Protein AF-A0A7C9AS85-F1 (afdb_monomer_lite)

Secondary structure (DSSP, 8-state):
-----TT---------TT-HHHHHHTTGGG-S-EEE----SSHHHHHHHHHHHHHHHTTSTTGGGSEEEEEES-HHHHHHHHT-TTSEEEEEE--HHHHHHHHHHS--

Radius of gyration: 15.94 Å; chains: 1; bounding box: 40×35×36 Å

Sequence (108 aa):
VAKDLKHIDVLTKRCSLSLTKSFERAAADKARAVIILPTKADRSAADTDAFVSVLALQPLLEMLSVPTIVEVFNSTTCELLKSISGLKVEPVENVASKLFVQCSRQKG

InterPro domains:
  IPR044849 Ion channel CASTOR/POLLUX/SYM8-like [PTHR31563] (2-108)

pLDDT: mean 90.44, std 8.88, range [44.12, 97.81]

Foldseek 3Di:
DDDPPVPDDDDDDDAQLLALVRCVVVVVLPDQEAEADFPDPPQVVRLVSQVSSLVSVQVDPNQQNHEYEYEHADPVSQVVQPPDPRHNYDYDHPCVVVVVVVCVVPPD

Structure (mmCIF, N/CA/C/O backbone):
data_AF-A0A7C9AS85-F1
#
_entry.id   AF-A0A7C9AS85-F1
#
loop_
_atom_site.group_PDB
_atom_site.id
_atom_site.type_symbol
_atom_site.label_atom_id
_atom_site.label_alt_id
_atom_site.label_comp_id
_atom_site.label_asym_id
_atom_site.label_entity_id
_atom_site.label_seq_id
_atom_site.pdbx_PDB_ins_code
_atom_site.Cartn_x
_atom_site.Cartn_y
_atom_site.Cartn_z
_atom_site.occupancy
_atom_site.B_iso_or_equiv
_atom_site.auth_seq_id
_atom_site.auth_comp_id
_atom_site.auth_asym_id
_atom_site.auth_atom_id
_atom_site.pdbx_PDB_model_num
ATOM 1 N N . VAL A 1 1 ? -10.642 -8.258 -23.347 1.00 44.12 1 VAL A N 1
ATOM 2 C CA . VAL A 1 1 ? -11.622 -9.285 -22.925 1.00 44.12 1 VAL A CA 1
ATOM 3 C C . VAL A 1 1 ? -11.496 -9.435 -21.420 1.00 44.12 1 VAL A C 1
ATOM 5 O O . VAL A 1 1 ? -10.459 -9.903 -20.967 1.00 44.12 1 VAL A O 1
ATOM 8 N N . ALA A 1 2 ? -12.458 -8.933 -20.645 1.00 53.19 2 ALA A N 1
ATOM 9 C CA . ALA A 1 2 ? -12.455 -9.147 -19.200 1.00 53.19 2 ALA A CA 1
ATOM 10 C C . ALA A 1 2 ? -12.782 -10.624 -18.948 1.00 53.19 2 ALA A C 1
ATOM 12 O O . ALA A 1 2 ? -13.787 -11.130 -19.443 1.00 53.19 2 ALA A O 1
ATOM 13 N N . LYS A 1 3 ? -11.879 -11.333 -18.271 1.00 62.56 3 LYS A N 1
ATOM 14 C CA . LYS A 1 3 ? -12.100 -12.716 -17.843 1.00 62.56 3 LYS A CA 1
ATOM 15 C C . LYS A 1 3 ? -13.209 -12.675 -16.794 1.00 62.56 3 LYS A C 1
ATOM 17 O O . LYS A 1 3 ? -13.100 -11.897 -15.853 1.00 62.56 3 LYS A O 1
ATOM 22 N N . ASP A 1 4 ? -14.262 -13.458 -16.982 1.00 63.78 4 ASP A N 1
ATOM 23 C CA . ASP A 1 4 ? -15.430 -13.454 -16.104 1.00 63.78 4 ASP A CA 1
ATOM 24 C C . ASP A 1 4 ? -15.033 -13.991 -14.715 1.00 63.78 4 ASP A C 1
ATOM 26 O O . ASP A 1 4 ? -14.792 -15.189 -14.530 1.00 63.78 4 ASP A O 1
ATOM 30 N N . LEU A 1 5 ? -14.847 -13.086 -13.751 1.00 74.69 5 LEU A N 1
ATOM 31 C CA . LEU A 1 5 ? -14.468 -13.418 -12.380 1.00 74.69 5 LEU A CA 1
ATOM 32 C C . LEU A 1 5 ? -15.748 -13.735 -11.603 1.00 74.69 5 LEU A C 1
ATOM 34 O O . LEU A 1 5 ? -16.282 -12.883 -10.905 1.00 74.69 5 LEU A O 1
ATOM 38 N N . LYS A 1 6 ? -16.232 -14.977 -11.701 1.00 81.19 6 LYS A N 1
ATOM 39 C CA . LYS A 1 6 ? -17.518 -15.442 -11.126 1.00 81.19 6 LYS A CA 1
ATOM 40 C C . LYS A 1 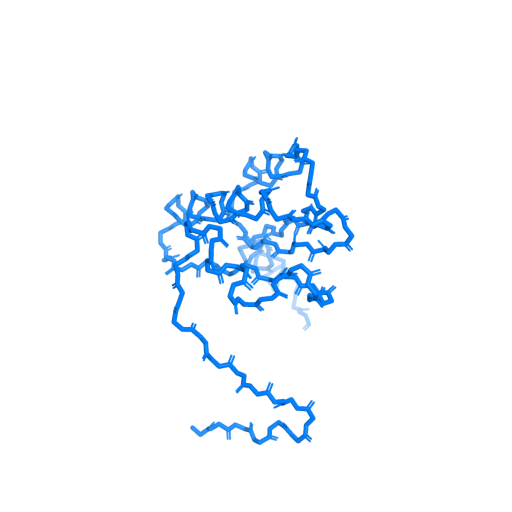6 ? -17.712 -15.222 -9.612 1.00 81.19 6 LYS A C 1
ATOM 42 O O . LYS A 1 6 ? -18.786 -15.502 -9.091 1.00 81.19 6 LYS A O 1
ATOM 47 N N . HIS A 1 7 ? -16.677 -14.777 -8.903 1.00 86.00 7 HIS A N 1
ATOM 48 C CA . HIS A 1 7 ? -16.666 -14.576 -7.453 1.00 86.00 7 HIS A CA 1
ATOM 49 C C . HIS A 1 7 ? -16.170 -13.182 -7.040 1.00 86.00 7 HIS A C 1
ATOM 51 O O . HIS A 1 7 ? -15.888 -12.971 -5.863 1.00 86.00 7 HIS A O 1
ATOM 57 N N . ILE A 1 8 ? -15.985 -12.258 -7.990 1.00 88.88 8 ILE A N 1
ATOM 58 C CA . ILE A 1 8 ? -15.445 -10.925 -7.712 1.00 88.88 8 ILE A CA 1
ATOM 59 C C . ILE A 1 8 ? -16.318 -9.882 -8.396 1.00 88.88 8 ILE A C 1
ATOM 61 O O . ILE A 1 8 ? -16.259 -9.706 -9.612 1.00 88.88 8 ILE A O 1
ATOM 65 N N . ASP A 1 9 ? -17.057 -9.136 -7.584 1.00 89.69 9 ASP A N 1
ATOM 66 C CA . ASP A 1 9 ? -17.708 -7.913 -8.028 1.00 89.69 9 ASP A CA 1
ATOM 67 C C . ASP A 1 9 ? -16.684 -6.776 -8.060 1.00 89.69 9 ASP A C 1
ATOM 69 O O . ASP A 1 9 ? -16.026 -6.468 -7.062 1.00 89.69 9 ASP A O 1
ATOM 73 N N . VAL A 1 10 ? -16.535 -6.139 -9.222 1.00 90.06 10 VAL A N 1
ATOM 74 C CA . VAL A 1 10 ? -15.591 -5.032 -9.409 1.00 90.06 10 VAL A CA 1
ATOM 75 C C . VAL A 1 10 ? -16.346 -3.710 -9.375 1.00 90.06 10 VAL A C 1
ATOM 77 O O . VAL A 1 10 ? -17.120 -3.397 -10.276 1.00 90.06 10 VAL A O 1
ATOM 80 N N . LEU A 1 11 ? -16.077 -2.899 -8.351 1.00 91.75 11 LEU A N 1
ATOM 81 C CA . LEU A 1 11 ? -16.590 -1.536 -8.249 1.00 91.75 11 LEU A CA 1
ATOM 82 C C . LEU A 1 11 ? -15.469 -0.541 -8.541 1.00 91.75 11 LEU A C 1
ATOM 84 O O . LEU A 1 11 ? -14.433 -0.534 -7.880 1.00 91.75 11 LEU A O 1
ATOM 88 N N . THR A 1 12 ? -15.687 0.344 -9.511 1.00 93.12 12 THR A N 1
ATOM 89 C CA . THR A 1 12 ? -14.728 1.399 -9.858 1.00 93.12 12 THR A CA 1
ATOM 90 C C . THR A 1 12 ? -15.190 2.743 -9.311 1.00 93.12 12 THR A C 1
ATOM 92 O O . THR A 1 12 ? -16.331 3.153 -9.516 1.00 93.12 12 THR A O 1
ATOM 95 N N . LYS A 1 13 ? -14.287 3.468 -8.642 1.00 92.25 13 LYS A N 1
ATOM 96 C CA . LYS A 1 13 ? -14.523 4.839 -8.172 1.00 92.25 13 LYS A CA 1
ATOM 97 C C . LYS A 1 13 ? -13.417 5.755 -8.679 1.00 92.25 13 LYS A C 1
ATOM 99 O O . LYS A 1 13 ? -12.237 5.435 -8.571 1.00 92.25 13 LYS A O 1
ATOM 104 N N . ARG A 1 14 ? -13.791 6.919 -9.214 1.00 93.12 14 ARG A N 1
ATOM 105 C CA . ARG A 1 14 ? -12.825 7.936 -9.644 1.00 93.12 14 ARG A CA 1
ATOM 106 C C . ARG A 1 14 ? -12.326 8.716 -8.432 1.00 93.12 14 ARG A C 1
ATOM 108 O O . ARG A 1 14 ? -13.079 9.511 -7.873 1.00 93.12 14 ARG A O 1
ATOM 115 N N . CYS A 1 15 ? -11.068 8.522 -8.060 1.00 91.50 15 CYS A N 1
ATOM 116 C CA . CYS A 1 15 ? -10.470 9.021 -6.823 1.00 91.50 15 CYS A CA 1
ATOM 117 C C . CYS A 1 15 ? -9.087 9.645 -7.055 1.00 91.50 15 CYS A C 1
ATOM 119 O O . CYS A 1 15 ? -8.466 9.405 -8.086 1.00 91.50 15 CYS A O 1
ATOM 121 N N . SER A 1 16 ? -8.621 10.436 -6.084 1.00 94.44 16 SER A N 1
ATOM 122 C CA . SER A 1 16 ? -7.223 10.874 -5.987 1.00 94.44 16 SER A CA 1
ATOM 123 C C . SER A 1 16 ? -6.570 10.209 -4.786 1.00 94.44 16 SER A C 1
ATOM 125 O O . SER A 1 16 ? -7.108 10.311 -3.683 1.00 94.44 16 SER A O 1
ATOM 127 N N . LEU A 1 17 ? -5.412 9.584 -4.985 1.00 94.06 17 LEU A N 1
ATOM 128 C CA . LEU A 1 17 ? -4.670 8.931 -3.906 1.00 94.06 17 LEU A CA 1
ATOM 129 C C . LEU A 1 17 ? -4.038 9.927 -2.922 1.00 94.06 17 LEU A C 1
ATOM 131 O O . LEU A 1 17 ? -3.700 9.550 -1.814 1.00 94.06 17 LEU A O 1
ATOM 135 N N . SER A 1 18 ? -3.950 11.211 -3.267 1.00 95.19 18 SER A N 1
ATOM 136 C CA . SER A 1 18 ? -3.458 12.255 -2.358 1.00 95.19 18 SER A CA 1
ATOM 137 C C . SER A 1 18 ? -4.515 12.822 -1.402 1.00 95.19 18 SER A C 1
ATOM 139 O O . SER A 1 18 ? -4.209 13.715 -0.617 1.00 95.19 18 SER A O 1
ATOM 141 N N . LEU A 1 19 ? -5.771 12.365 -1.483 1.00 97.25 19 LEU A N 1
ATOM 142 C CA . LEU A 1 19 ? -6.888 12.935 -0.724 1.00 97.25 19 LEU A CA 1
ATOM 143 C C . LEU A 1 19 ? -7.539 11.889 0.180 1.00 97.25 19 LEU A C 1
ATOM 145 O O . LEU A 1 19 ? -8.130 10.932 -0.315 1.00 97.25 19 LEU A O 1
ATOM 149 N N . THR A 1 20 ? -7.570 12.140 1.489 1.00 97.00 20 THR A N 1
ATOM 150 C CA . THR A 1 20 ? -8.245 11.284 2.485 1.00 97.00 20 THR A CA 1
ATOM 151 C C . THR A 1 20 ? -9.702 10.985 2.127 1.00 97.00 20 THR A C 1
ATOM 153 O O . THR A 1 20 ? -10.117 9.829 2.128 1.00 97.00 20 THR A O 1
ATOM 156 N N . LYS A 1 21 ? -10.462 11.997 1.682 1.00 97.00 21 LYS A N 1
ATOM 157 C CA . LYS A 1 21 ? -11.867 11.839 1.250 1.00 97.00 21 LYS A CA 1
ATOM 158 C C . LYS A 1 21 ? -12.052 10.807 0.133 1.00 97.00 21 LYS A C 1
ATOM 160 O O . LYS A 1 21 ? -13.125 10.226 -0.018 1.00 97.00 21 LYS A O 1
ATOM 165 N N . SER A 1 22 ? -11.027 10.582 -0.690 1.00 97.00 22 SER A N 1
ATOM 166 C CA . SER A 1 22 ? -11.077 9.544 -1.717 1.00 97.00 22 SER A CA 1
ATOM 167 C C . SER A 1 22 ? -11.090 8.146 -1.114 1.00 97.00 22 SER A C 1
ATOM 169 O O . SER A 1 22 ? -11.824 7.292 -1.613 1.00 97.00 22 SER A O 1
ATOM 171 N N . PHE A 1 23 ? -10.306 7.925 -0.060 1.00 96.69 23 PHE A N 1
ATOM 172 C CA . PHE A 1 23 ? -10.247 6.659 0.659 1.00 96.69 23 PHE A CA 1
ATOM 173 C C . PHE A 1 23 ? -11.500 6.433 1.510 1.00 96.69 23 PHE A C 1
ATOM 175 O O . PHE A 1 23 ? -12.048 5.334 1.471 1.00 96.69 23 PHE A O 1
ATOM 182 N N . GLU A 1 24 ? -12.041 7.478 2.147 1.00 95.44 24 GLU A N 1
ATOM 183 C CA . GLU A 1 24 ? -13.365 7.429 2.800 1.00 95.44 24 GLU A CA 1
ATOM 184 C C . GLU A 1 24 ? -14.448 6.992 1.812 1.00 95.44 24 GLU A C 1
ATOM 186 O O . GLU A 1 24 ? -15.207 6.054 2.047 1.00 95.44 24 GLU A O 1
ATOM 191 N N . ARG A 1 25 ? -14.487 7.628 0.635 1.00 95.06 25 ARG A N 1
ATOM 192 C CA . ARG A 1 25 ? -15.438 7.274 -0.422 1.00 95.06 25 ARG A CA 1
ATOM 193 C C . ARG A 1 25 ? -15.218 5.855 -0.941 1.00 95.06 25 ARG A C 1
ATOM 195 O O . ARG A 1 25 ? -16.171 5.241 -1.419 1.00 95.06 25 ARG A O 1
ATOM 202 N N . ALA A 1 26 ? -13.998 5.331 -0.880 1.00 94.81 26 ALA A N 1
ATOM 203 C CA . ALA A 1 26 ? -13.687 3.942 -1.205 1.00 94.81 26 ALA A CA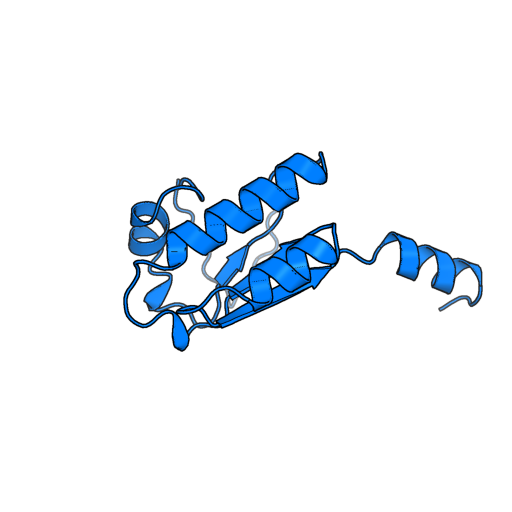 1
ATOM 204 C C . ALA A 1 26 ? -13.982 2.961 -0.053 1.00 94.81 26 ALA A C 1
ATOM 206 O O . ALA A 1 26 ? -13.876 1.762 -0.281 1.00 94.81 26 ALA A O 1
ATOM 207 N N . ALA A 1 27 ? -14.412 3.451 1.118 1.00 94.88 27 ALA A N 1
ATOM 208 C CA . ALA A 1 27 ? -14.617 2.674 2.341 1.00 94.88 27 ALA A CA 1
ATOM 209 C C . ALA A 1 27 ? -13.358 1.889 2.756 1.00 94.88 27 ALA A C 1
ATOM 211 O O . ALA A 1 27 ? -13.434 0.705 3.087 1.00 94.88 27 ALA A O 1
ATOM 212 N N . ALA A 1 28 ? -12.192 2.541 2.678 1.00 96.00 28 ALA A N 1
ATOM 213 C CA . ALA A 1 28 ? -10.898 1.927 2.981 1.00 96.00 28 ALA A CA 1
ATOM 214 C C . ALA A 1 28 ? -10.806 1.405 4.428 1.00 96.00 28 ALA A C 1
ATOM 216 O O . ALA A 1 28 ? -10.233 0.345 4.651 1.00 96.00 28 ALA A O 1
ATOM 217 N N . ASP A 1 29 ? -11.442 2.095 5.375 1.00 95.06 29 ASP A N 1
ATOM 218 C CA . ASP A 1 29 ? -11.580 1.719 6.790 1.00 95.06 29 ASP A CA 1
ATOM 219 C C . ASP A 1 29 ? -12.343 0.399 6.996 1.00 95.06 29 ASP A C 1
ATOM 221 O O . ASP A 1 29 ? -12.139 -0.302 7.981 1.00 95.06 29 ASP A O 1
ATOM 225 N N . LYS A 1 30 ? -13.196 0.024 6.038 1.00 95.06 30 LYS A N 1
ATOM 226 C CA . LYS A 1 30 ? -13.992 -1.215 6.067 1.00 95.06 30 LYS A CA 1
ATOM 227 C C . LYS A 1 30 ? -13.382 -2.325 5.219 1.00 95.06 30 LYS A C 1
ATOM 229 O O . LYS A 1 30 ? -13.941 -3.421 5.138 1.00 95.06 30 LYS A O 1
ATOM 234 N N . ALA A 1 31 ? -12.284 -2.040 4.525 1.00 95.75 31 ALA A N 1
ATOM 235 C CA . ALA A 1 31 ? -11.644 -3.005 3.655 1.00 95.75 31 ALA A CA 1
ATOM 236 C C . ALA A 1 31 ? -10.918 -4.068 4.485 1.00 95.75 31 ALA A C 1
ATOM 238 O O . ALA A 1 31 ? -10.326 -3.791 5.523 1.00 95.75 31 ALA A O 1
ATOM 239 N N . ARG A 1 32 ? -10.889 -5.305 3.981 1.00 96.31 32 ARG A N 1
ATOM 240 C CA . ARG A 1 32 ? -10.051 -6.358 4.575 1.00 96.31 32 ARG A CA 1
ATOM 241 C C . ARG A 1 32 ? -8.556 -6.045 4.435 1.00 96.31 32 ARG A C 1
ATOM 243 O O . ARG A 1 32 ? -7.757 -6.491 5.253 1.00 96.31 32 ARG A O 1
ATOM 250 N N . ALA A 1 33 ? -8.194 -5.350 3.363 1.00 97.12 33 ALA A N 1
ATOM 251 C CA . ALA A 1 33 ? -6.854 -4.867 3.080 1.00 97.12 33 ALA A CA 1
ATOM 252 C C . ALA A 1 33 ? -6.932 -3.726 2.061 1.00 97.12 33 ALA A C 1
ATOM 254 O O . ALA A 1 33 ? -7.839 -3.698 1.224 1.00 97.12 33 ALA A O 1
ATOM 255 N N . VAL A 1 34 ? -5.945 -2.836 2.095 1.00 97.38 34 VAL A N 1
ATOM 256 C CA . VAL A 1 34 ? -5.726 -1.812 1.069 1.00 97.38 34 VAL A CA 1
ATOM 257 C C . VAL A 1 34 ? -4.438 -2.155 0.331 1.00 97.38 34 VAL A C 1
ATOM 259 O O . VAL A 1 34 ? -3.430 -2.456 0.962 1.00 97.38 34 VAL A O 1
ATOM 262 N N . ILE A 1 35 ? -4.469 -2.126 -1.002 1.00 97.38 35 ILE A N 1
ATOM 263 C CA . ILE A 1 35 ? -3.289 -2.350 -1.844 1.00 97.38 35 ILE A CA 1
ATOM 264 C C . ILE A 1 35 ? -3.051 -1.085 -2.665 1.00 97.38 35 ILE A C 1
ATOM 266 O O . ILE A 1 35 ? -3.915 -0.686 -3.447 1.00 97.38 35 ILE A O 1
ATOM 270 N N . ILE A 1 36 ? -1.891 -0.455 -2.480 1.00 95.75 36 ILE A N 1
ATOM 271 C CA . ILE A 1 36 ? -1.459 0.723 -3.238 1.00 95.75 36 ILE A CA 1
ATOM 272 C C . ILE A 1 36 ? -0.400 0.276 -4.242 1.00 95.75 36 ILE A C 1
ATOM 274 O O . ILE A 1 36 ? 0.655 -0.232 -3.865 1.00 95.75 36 ILE A O 1
ATOM 278 N N . LEU A 1 37 ? -0.708 0.472 -5.523 1.00 93.56 37 LEU A N 1
ATOM 279 C CA . LEU A 1 37 ? 0.167 0.145 -6.645 1.00 93.56 37 LEU A CA 1
ATOM 280 C C . LEU A 1 37 ? 0.772 1.429 -7.234 1.00 93.56 37 LEU A C 1
ATOM 282 O O . LEU A 1 37 ? 0.099 2.468 -7.231 1.00 93.56 37 LEU A O 1
ATOM 286 N N . PRO A 1 38 ? 2.001 1.379 -7.775 1.00 88.88 38 PRO A N 1
ATOM 287 C CA . PRO A 1 38 ? 2.643 2.528 -8.391 1.00 88.88 38 PRO A CA 1
ATOM 288 C C . PRO A 1 38 ? 1.845 3.016 -9.604 1.00 88.88 38 PRO A C 1
ATOM 290 O O . PRO A 1 38 ? 1.459 2.252 -10.487 1.00 88.88 38 PRO A O 1
ATOM 293 N N . THR A 1 39 ? 1.616 4.326 -9.658 1.00 83.56 39 THR A N 1
ATOM 294 C CA . THR A 1 39 ? 0.868 4.996 -10.736 1.00 83.56 39 THR A CA 1
ATOM 295 C C . THR A 1 39 ? 1.774 5.544 -11.838 1.00 83.56 39 THR A C 1
ATOM 297 O O . THR A 1 39 ? 1.293 5.909 -12.911 1.00 83.56 39 THR A O 1
ATOM 300 N N . LYS A 1 40 ? 3.083 5.622 -11.577 1.00 81.81 40 LYS A N 1
ATOM 301 C CA . LYS A 1 40 ? 4.097 6.211 -12.455 1.00 81.81 40 LYS A CA 1
ATOM 302 C C . LYS A 1 40 ? 5.191 5.191 -12.757 1.00 81.81 40 LYS A C 1
ATOM 304 O O . LYS A 1 40 ? 5.566 4.399 -11.901 1.00 81.81 40 LYS A O 1
ATOM 309 N N . ALA A 1 41 ? 5.721 5.248 -13.979 1.00 75.62 41 ALA A N 1
ATOM 310 C CA . ALA A 1 41 ? 6.870 4.438 -14.387 1.00 75.62 41 ALA A CA 1
ATOM 311 C C . ALA A 1 41 ? 8.199 4.976 -13.826 1.00 75.62 41 ALA A C 1
ATOM 313 O O . ALA A 1 41 ? 9.157 4.218 -13.672 1.00 75.62 41 ALA A O 1
ATOM 314 N N . ASP A 1 42 ? 8.263 6.277 -13.520 1.00 81.19 42 ASP A N 1
ATOM 315 C CA . ASP A 1 42 ? 9.415 6.857 -12.838 1.00 81.19 42 ASP A CA 1
ATOM 316 C C . ASP A 1 42 ? 9.442 6.414 -11.373 1.00 81.19 42 ASP A C 1
ATOM 318 O O . ASP A 1 42 ? 8.517 6.700 -10.610 1.00 81.19 42 ASP A O 1
ATOM 322 N N . ARG A 1 43 ? 10.522 5.731 -10.985 1.00 78.44 43 ARG A N 1
ATOM 323 C CA . ARG A 1 43 ? 10.653 5.096 -9.667 1.00 78.44 43 ARG A CA 1
ATOM 324 C C . ARG A 1 43 ? 10.611 6.108 -8.522 1.00 78.44 43 ARG A C 1
ATOM 326 O O . ARG A 1 43 ? 10.022 5.827 -7.486 1.00 78.44 43 ARG A O 1
ATOM 333 N N . SER A 1 44 ? 11.218 7.281 -8.707 1.00 74.12 44 SER A N 1
ATOM 334 C CA . SER A 1 44 ? 11.306 8.298 -7.651 1.00 74.12 44 SER A CA 1
ATOM 335 C C . SER A 1 44 ? 9.958 8.975 -7.397 1.00 74.12 44 SER A C 1
ATOM 337 O O . SER A 1 44 ? 9.523 9.131 -6.252 1.00 74.12 44 SER A O 1
ATOM 339 N N . ALA A 1 45 ? 9.252 9.311 -8.476 1.00 85.50 45 ALA A N 1
ATOM 340 C CA . ALA A 1 45 ? 7.925 9.889 -8.400 1.00 85.50 45 ALA A CA 1
ATOM 341 C C . ALA A 1 45 ? 6.891 8.865 -7.911 1.00 85.50 45 ALA A C 1
ATOM 343 O O . ALA A 1 45 ? 5.957 9.246 -7.209 1.00 85.50 45 ALA A O 1
ATOM 344 N N . ALA A 1 46 ? 7.058 7.581 -8.245 1.00 89.12 46 ALA A N 1
ATOM 345 C CA . ALA A 1 46 ? 6.181 6.512 -7.779 1.00 89.12 46 ALA A CA 1
ATOM 346 C C . ALA A 1 46 ? 6.270 6.300 -6.258 1.00 89.12 46 ALA A C 1
ATOM 348 O O . ALA A 1 46 ? 5.233 6.255 -5.600 1.00 89.12 46 ALA A O 1
ATOM 349 N N . ASP A 1 47 ? 7.479 6.249 -5.691 1.00 92.38 47 ASP A N 1
ATOM 350 C CA . ASP A 1 47 ? 7.678 6.104 -4.240 1.00 92.38 47 ASP A CA 1
ATOM 351 C C . ASP A 1 47 ? 7.142 7.311 -3.460 1.00 92.38 47 ASP A C 1
ATOM 353 O O . ASP A 1 47 ? 6.541 7.158 -2.395 1.00 92.38 47 ASP A O 1
ATOM 357 N N . THR A 1 48 ? 7.304 8.515 -4.016 1.00 93.06 48 THR A N 1
ATOM 358 C CA . THR A 1 48 ? 6.745 9.743 -3.431 1.00 93.06 48 THR A CA 1
ATOM 359 C C . THR A 1 48 ? 5.217 9.697 -3.412 1.00 93.06 48 THR A C 1
ATOM 361 O O . THR A 1 48 ? 4.603 9.970 -2.381 1.00 93.06 48 THR A O 1
ATOM 364 N N . ASP A 1 49 ? 4.589 9.312 -4.528 1.00 93.44 49 ASP A N 1
ATOM 365 C CA . ASP A 1 49 ? 3.133 9.170 -4.606 1.00 93.44 49 ASP A CA 1
ATOM 366 C C . ASP A 1 49 ? 2.629 8.094 -3.634 1.00 93.44 49 ASP A C 1
ATOM 368 O O . ASP A 1 49 ? 1.619 8.307 -2.962 1.00 93.44 49 ASP A O 1
ATOM 372 N N . ALA A 1 50 ? 3.334 6.965 -3.514 1.00 94.25 50 ALA A N 1
ATOM 373 C CA . ALA A 1 50 ? 3.009 5.907 -2.562 1.00 94.25 50 ALA A CA 1
ATOM 374 C C . ALA A 1 50 ? 3.045 6.426 -1.117 1.00 94.25 50 ALA A C 1
ATOM 376 O O . ALA A 1 50 ? 2.094 6.220 -0.362 1.00 94.25 50 ALA A O 1
ATOM 377 N N . PHE A 1 51 ? 4.087 7.180 -0.757 1.00 94.75 51 PHE A N 1
ATOM 378 C CA . PHE A 1 51 ? 4.213 7.796 0.561 1.00 94.75 51 PHE A CA 1
ATOM 379 C C . PHE A 1 51 ? 3.067 8.769 0.866 1.00 94.75 51 PHE A C 1
ATOM 381 O O . PHE A 1 51 ? 2.408 8.659 1.900 1.00 94.75 51 PHE A O 1
ATOM 388 N N . VAL A 1 52 ? 2.765 9.676 -0.068 1.00 95.19 52 VAL A N 1
ATOM 389 C CA . VAL A 1 52 ? 1.640 10.619 0.052 1.00 95.19 52 VAL A CA 1
ATOM 390 C C . VAL A 1 52 ? 0.305 9.879 0.178 1.00 95.19 52 VAL A C 1
ATOM 392 O O . VAL A 1 52 ? -0.554 10.283 0.961 1.00 95.19 52 VAL A O 1
ATOM 395 N N . SER A 1 53 ? 0.139 8.775 -0.551 1.00 95.94 53 SER A N 1
ATOM 396 C CA . SER A 1 53 ? -1.075 7.956 -0.504 1.00 95.94 53 SER A CA 1
ATOM 397 C C . SER A 1 53 ? -1.287 7.307 0.860 1.00 95.94 53 SER A C 1
ATOM 399 O O . SER A 1 53 ? -2.409 7.269 1.360 1.00 95.94 53 SER A O 1
ATOM 401 N N . VAL A 1 54 ? -0.208 6.840 1.491 1.00 96.38 54 VAL A N 1
ATOM 402 C CA . VAL A 1 54 ? -0.247 6.288 2.850 1.00 96.38 54 VAL A CA 1
ATOM 403 C C . VAL A 1 54 ? -0.576 7.373 3.869 1.00 96.38 54 VAL A C 1
ATOM 405 O O . VAL A 1 54 ? -1.454 7.171 4.703 1.00 96.38 54 VAL A O 1
ATOM 408 N N . LEU A 1 55 ? 0.036 8.556 3.772 1.00 95.81 55 LEU A N 1
ATOM 409 C CA . LEU A 1 55 ? -0.303 9.673 4.663 1.00 95.81 55 LEU A CA 1
ATOM 410 C C . LEU A 1 55 ? -1.772 10.091 4.544 1.00 95.81 55 LEU A C 1
ATOM 412 O O . LEU A 1 55 ? -2.402 10.424 5.544 1.00 95.81 55 LEU A O 1
ATOM 416 N N . ALA A 1 56 ? -2.347 10.032 3.343 1.00 96.50 56 ALA A N 1
ATOM 417 C CA . ALA A 1 56 ? -3.757 10.334 3.134 1.00 96.50 56 ALA A CA 1
ATOM 418 C C . ALA A 1 56 ? -4.706 9.318 3.803 1.00 96.50 56 ALA A C 1
ATOM 420 O O . ALA A 1 56 ? -5.863 9.669 4.042 1.00 96.50 56 ALA A O 1
ATOM 421 N N . LEU A 1 57 ? -4.246 8.108 4.147 1.00 95.81 57 LEU A N 1
ATOM 422 C CA . LEU A 1 57 ? -5.012 7.135 4.936 1.00 95.81 57 LEU A CA 1
ATOM 423 C C . LEU A 1 57 ? -4.991 7.435 6.440 1.00 95.81 57 LEU A C 1
ATOM 425 O O . LEU A 1 57 ? -5.939 7.088 7.133 1.00 95.81 57 LEU A O 1
ATOM 429 N N . GLN A 1 58 ? -3.937 8.074 6.951 1.00 93.69 58 GLN A N 1
ATOM 430 C CA . GLN A 1 58 ? -3.716 8.264 8.390 1.00 93.69 58 GLN A CA 1
ATOM 431 C C . GLN A 1 58 ? -4.871 8.961 9.143 1.00 93.69 58 GLN A C 1
ATOM 433 O O . GLN A 1 58 ? -5.119 8.590 10.289 1.00 93.69 58 GLN A O 1
ATOM 438 N N . PRO A 1 59 ? -5.608 9.930 8.557 1.00 94.75 59 PRO A N 1
ATOM 439 C CA . PRO A 1 59 ? -6.724 10.573 9.252 1.00 94.75 59 PRO A CA 1
ATOM 440 C C . PRO A 1 59 ? -8.009 9.731 9.330 1.00 94.75 59 PRO A C 1
ATOM 442 O O . PRO A 1 59 ? -8.949 10.141 10.008 1.00 94.75 59 PRO A O 1
ATOM 445 N N . LEU A 1 60 ? -8.091 8.595 8.628 1.00 94.44 60 LEU A N 1
ATOM 446 C CA . LEU A 1 60 ? -9.247 7.699 8.703 1.00 94.44 60 LEU A CA 1
ATOM 447 C C . LEU A 1 60 ? -9.280 6.973 10.052 1.00 94.44 60 LEU A C 1
ATOM 449 O O . LEU A 1 60 ? -8.261 6.490 10.548 1.00 94.44 60 LEU A O 1
ATOM 453 N N . LEU A 1 61 ? -10.479 6.830 10.614 1.00 87.81 61 LEU A N 1
ATOM 454 C CA . LEU A 1 61 ? -10.707 6.016 11.806 1.00 87.81 61 LEU A CA 1
ATOM 455 C C . LEU A 1 61 ? -10.381 4.535 11.540 1.00 87.81 61 LEU A C 1
ATOM 457 O O . LEU A 1 61 ? -10.567 4.031 10.438 1.00 87.81 61 LEU A O 1
ATOM 461 N N . GLU A 1 62 ? -9.892 3.846 12.574 1.00 88.88 62 GLU A N 1
ATOM 462 C CA . GLU A 1 62 ? -9.701 2.382 12.624 1.00 88.88 62 GLU A CA 1
ATOM 463 C C . GLU A 1 62 ? -8.723 1.756 11.606 1.00 88.88 62 GLU A C 1
ATOM 465 O O . GLU A 1 62 ? -8.560 0.532 11.570 1.00 88.88 62 GLU A O 1
ATOM 470 N N . MET A 1 63 ? -7.957 2.566 10.869 1.00 94.12 63 MET A N 1
ATOM 471 C CA . MET A 1 63 ? -6.966 2.078 9.896 1.00 94.12 63 MET A CA 1
ATOM 472 C C . MET A 1 63 ? -5.815 1.257 10.495 1.00 94.12 63 MET A C 1
ATOM 474 O O . MET A 1 63 ? -5.147 0.522 9.771 1.00 94.12 63 MET A O 1
ATOM 478 N N . LEU A 1 64 ? -5.590 1.317 11.811 1.00 93.00 64 LEU A N 1
ATOM 479 C CA . LEU A 1 64 ? -4.634 0.440 12.502 1.00 93.00 64 LEU A CA 1
ATOM 480 C C . LEU A 1 64 ? -4.968 -1.053 12.342 1.00 93.00 64 LEU A C 1
ATOM 482 O O . LEU A 1 64 ? -4.075 -1.897 12.413 1.00 93.00 64 LEU A O 1
ATOM 486 N N . SER A 1 65 ? -6.244 -1.385 12.136 1.00 93.69 65 SER A N 1
ATOM 487 C CA . SER A 1 65 ? -6.700 -2.767 11.951 1.00 93.69 65 SER A CA 1
ATOM 488 C C . SER A 1 65 ? -6.597 -3.247 10.499 1.00 93.69 65 SER A C 1
ATOM 490 O O . SER A 1 65 ? -6.525 -4.454 10.253 1.00 93.69 65 SER A O 1
ATOM 492 N N . VAL A 1 66 ? -6.529 -2.313 9.544 1.00 96.94 66 VAL A 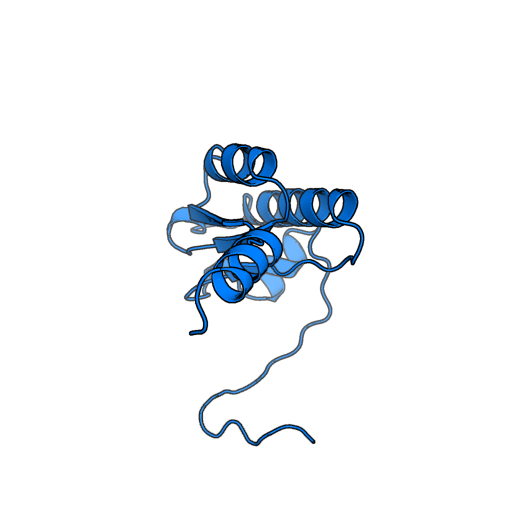N 1
ATOM 493 C CA . VAL A 1 66 ? -6.556 -2.595 8.108 1.00 96.94 66 VAL A CA 1
ATOM 494 C C . VAL A 1 66 ? -5.124 -2.677 7.567 1.00 96.94 66 VAL A C 1
ATOM 496 O O . VAL A 1 66 ? -4.430 -1.659 7.498 1.00 96.94 66 VAL A O 1
ATOM 499 N N . PRO A 1 67 ? -4.644 -3.864 7.149 1.00 96.94 67 PRO A N 1
ATOM 500 C CA . PRO A 1 67 ? -3.324 -3.984 6.547 1.00 96.94 67 PRO A CA 1
ATOM 501 C C . PRO A 1 67 ? -3.276 -3.214 5.224 1.00 96.94 67 PRO A C 1
ATOM 503 O O . PRO A 1 67 ? -4.070 -3.456 4.310 1.00 96.94 67 PRO A O 1
ATOM 506 N N . THR A 1 68 ? -2.321 -2.294 5.129 1.00 97.25 68 THR A N 1
ATOM 507 C CA . THR A 1 68 ? -2.068 -1.475 3.945 1.00 97.25 68 THR A CA 1
ATOM 508 C C . THR A 1 68 ? -0.779 -1.946 3.289 1.00 97.25 68 THR A C 1
ATOM 510 O O . THR A 1 68 ? 0.314 -1.689 3.788 1.00 97.25 68 THR A O 1
ATOM 513 N N . ILE A 1 69 ? -0.909 -2.656 2.175 1.00 97.81 69 ILE A N 1
ATOM 514 C CA . ILE A 1 69 ? 0.207 -3.184 1.393 1.00 97.81 69 ILE A CA 1
ATOM 515 C C . ILE A 1 69 ? 0.564 -2.157 0.324 1.00 97.81 69 ILE A C 1
ATOM 517 O O . ILE A 1 69 ? -0.308 -1.699 -0.417 1.00 97.81 69 ILE A O 1
ATOM 521 N N . VAL A 1 70 ? 1.839 -1.791 0.239 1.00 96.81 70 VAL A N 1
ATOM 522 C CA . VAL A 1 70 ? 2.292 -0.702 -0.638 1.00 96.81 70 VAL A CA 1
ATOM 523 C C . VAL A 1 70 ? 3.485 -1.169 -1.447 1.00 96.81 70 VAL A C 1
ATOM 525 O O . VAL A 1 70 ? 4.512 -1.517 -0.875 1.00 96.81 70 VAL A O 1
ATOM 528 N N . GLU A 1 71 ? 3.368 -1.180 -2.771 1.00 95.06 71 GLU A N 1
ATOM 529 C CA . GLU A 1 71 ? 4.526 -1.430 -3.629 1.00 95.06 71 GLU A CA 1
ATOM 530 C C . GLU A 1 71 ? 5.398 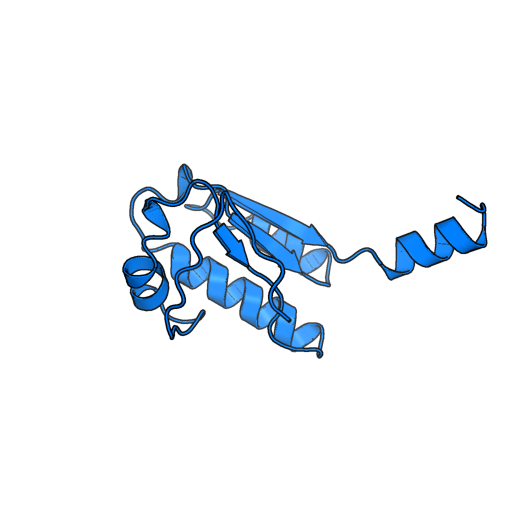-0.170 -3.716 1.00 95.06 71 GLU A C 1
ATOM 532 O O . GLU A 1 71 ? 4.901 0.928 -3.970 1.00 95.06 71 GLU A O 1
ATOM 537 N N . VAL A 1 72 ? 6.703 -0.345 -3.515 1.00 94.19 72 VAL A N 1
ATOM 538 C CA . VAL A 1 72 ? 7.721 0.707 -3.635 1.00 94.19 72 VAL A CA 1
ATOM 539 C C . VAL A 1 72 ? 8.964 0.174 -4.342 1.00 94.19 72 VAL A C 1
ATOM 541 O O . VAL A 1 72 ? 9.206 -1.030 -4.394 1.00 94.19 72 VAL A O 1
ATOM 544 N N . PHE A 1 73 ? 9.786 1.062 -4.884 1.00 91.25 73 PHE A N 1
ATOM 545 C CA . PHE A 1 73 ? 11.003 0.716 -5.613 1.00 91.25 73 PHE A CA 1
ATOM 546 C C . PHE A 1 73 ? 12.270 0.816 -4.763 1.00 91.25 73 PHE A C 1
ATOM 548 O O . PHE A 1 73 ? 13.249 0.137 -5.072 1.00 91.25 73 PHE A O 1
ATOM 555 N N . ASN A 1 74 ? 12.287 1.664 -3.731 1.00 90.31 74 ASN A N 1
ATOM 556 C CA . ASN A 1 74 ? 13.468 1.904 -2.906 1.00 90.31 74 ASN A CA 1
ATOM 557 C C . ASN A 1 74 ? 13.305 1.337 -1.485 1.00 90.31 74 ASN A C 1
ATOM 559 O O . ASN A 1 74 ? 12.309 1.583 -0.804 1.00 90.31 74 ASN A O 1
ATOM 563 N N . SER A 1 75 ? 14.328 0.628 -1.002 1.00 91.00 75 SER A N 1
ATOM 564 C CA . SER A 1 75 ? 14.385 0.096 0.363 1.00 91.00 75 SER A CA 1
ATOM 565 C C . SER A 1 75 ? 14.300 1.185 1.438 1.00 91.00 75 SER A C 1
ATOM 567 O O . SER A 1 75 ? 13.690 0.963 2.478 1.00 91.00 75 SER A O 1
ATOM 569 N N . THR A 1 76 ? 14.840 2.381 1.185 1.00 93.06 76 THR A N 1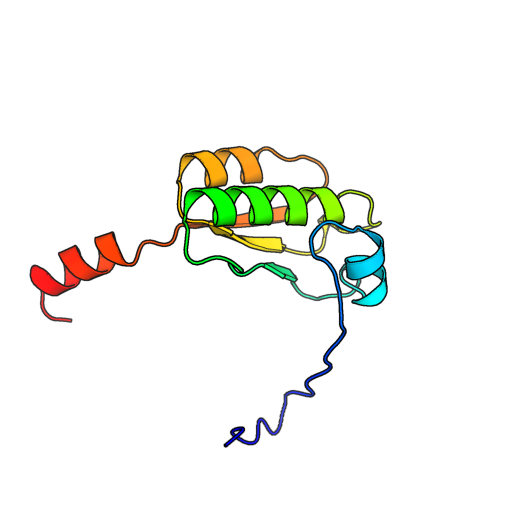
ATOM 570 C CA . THR A 1 76 ? 14.717 3.522 2.106 1.00 93.06 76 THR A CA 1
ATOM 571 C C . THR A 1 76 ? 13.257 3.944 2.276 1.00 93.06 76 THR A C 1
ATOM 573 O O . THR A 1 76 ? 12.816 4.223 3.389 1.00 93.06 76 THR A O 1
ATOM 576 N N . THR A 1 77 ? 12.471 3.930 1.194 1.00 93.38 77 THR A N 1
ATOM 577 C CA . THR A 1 77 ? 11.029 4.207 1.253 1.00 93.38 77 THR A CA 1
ATOM 578 C C . THR A 1 77 ? 10.299 3.131 2.060 1.00 93.38 77 THR A C 1
ATOM 580 O O . THR A 1 77 ? 9.418 3.468 2.848 1.00 93.38 77 THR A O 1
ATOM 583 N N . CYS A 1 78 ? 10.685 1.851 1.938 1.00 94.12 78 CYS A N 1
ATOM 584 C CA . CYS A 1 78 ? 10.135 0.779 2.779 1.00 94.12 78 CYS A CA 1
ATOM 585 C C . CYS A 1 78 ? 10.334 1.063 4.273 1.00 94.12 78 CYS A C 1
ATOM 587 O O . CYS A 1 78 ? 9.403 0.909 5.060 1.00 94.12 78 CYS A O 1
ATOM 589 N N . GLU A 1 79 ? 11.547 1.439 4.676 1.00 95.00 79 GLU A N 1
ATOM 590 C CA . GLU A 1 79 ? 11.863 1.736 6.078 1.00 95.00 79 GLU A CA 1
ATOM 591 C C . GLU A 1 79 ? 11.068 2.941 6.583 1.00 95.00 79 GLU A C 1
ATOM 593 O O . GLU A 1 79 ? 10.455 2.875 7.650 1.00 95.00 79 GLU A O 1
ATOM 598 N N . LEU A 1 80 ? 11.000 4.004 5.776 1.00 95.06 80 LEU A N 1
ATOM 599 C CA . LEU A 1 80 ? 10.237 5.201 6.108 1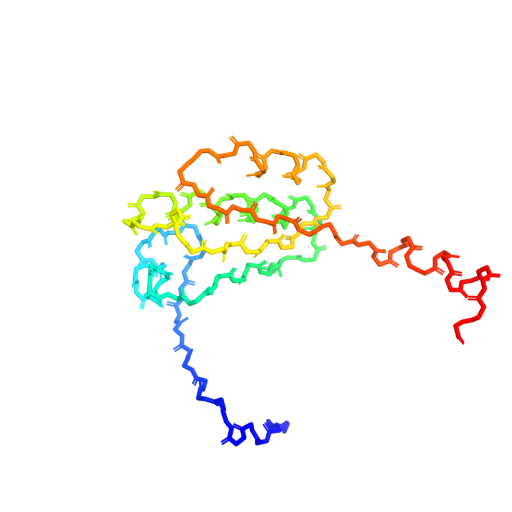.00 95.06 80 LEU A CA 1
ATOM 600 C C . LEU A 1 80 ? 8.745 4.881 6.285 1.00 95.06 80 LEU A C 1
ATOM 602 O O . LEU A 1 80 ? 8.154 5.265 7.291 1.00 95.06 80 LEU A O 1
ATOM 606 N N . LEU A 1 81 ? 8.149 4.122 5.363 1.00 95.00 81 LEU A N 1
ATOM 607 C CA . LEU A 1 81 ? 6.751 3.693 5.447 1.00 95.00 81 LEU A CA 1
ATOM 608 C C . LEU A 1 81 ? 6.462 2.840 6.690 1.00 95.00 81 LEU A C 1
ATOM 610 O O . LEU A 1 81 ? 5.430 3.035 7.327 1.00 95.00 81 LEU A O 1
ATOM 614 N N . LYS A 1 82 ? 7.377 1.941 7.073 1.00 94.44 82 LYS A N 1
ATOM 615 C CA . LYS A 1 82 ? 7.250 1.128 8.299 1.00 94.44 82 LYS A CA 1
ATOM 616 C C . LYS A 1 82 ? 7.309 1.957 9.582 1.00 94.44 82 LYS A C 1
ATOM 618 O O . LYS A 1 82 ? 6.806 1.514 10.609 1.00 94.44 82 LYS A O 1
ATOM 623 N N . SER A 1 83 ? 7.936 3.133 9.536 1.00 94.12 83 SER A N 1
ATOM 624 C CA . SER A 1 83 ? 8.056 4.030 10.692 1.00 94.12 83 SER A CA 1
ATOM 625 C C . SER A 1 83 ? 6.848 4.948 10.910 1.00 94.12 83 SER A C 1
ATOM 627 O O . SER A 1 83 ? 6.769 5.607 11.948 1.00 94.12 83 SER A O 1
ATOM 629 N N . ILE A 1 84 ? 5.896 4.995 9.968 1.00 92.06 84 ILE A N 1
ATOM 630 C CA . ILE A 1 84 ? 4.673 5.793 10.112 1.00 92.06 84 ILE A CA 1
ATOM 631 C C . ILE A 1 84 ? 3.809 5.201 11.231 1.00 92.06 84 ILE A C 1
ATOM 633 O O . ILE A 1 84 ? 3.447 4.027 11.210 1.00 92.06 84 ILE A O 1
ATOM 637 N N . SER A 1 85 ? 3.438 6.035 12.202 1.00 86.44 85 SER A N 1
ATOM 638 C CA . SER A 1 85 ? 2.516 5.660 13.272 1.00 86.44 85 SER A CA 1
ATOM 639 C C . SER A 1 85 ? 1.053 5.822 12.845 1.00 86.44 85 SER A C 1
ATOM 641 O O . SER A 1 85 ? 0.716 6.614 11.966 1.00 86.44 85 SER A O 1
ATOM 643 N N . GLY A 1 86 ? 0.152 5.074 13.485 1.00 88.75 86 GLY A N 1
ATOM 644 C CA . GLY A 1 86 ? -1.289 5.177 13.222 1.00 88.75 86 GLY A CA 1
ATOM 645 C C . GLY A 1 86 ? -1.791 4.352 12.033 1.00 88.75 86 GLY A C 1
ATOM 646 O O . GLY A 1 86 ? -2.989 4.355 11.773 1.00 88.75 86 GLY A O 1
ATOM 647 N N . LEU A 1 87 ? -0.915 3.609 11.349 1.00 94.38 87 LEU A N 1
ATOM 648 C CA . LEU A 1 87 ? -1.264 2.736 10.227 1.00 94.38 87 LEU A CA 1
ATOM 649 C C . LEU A 1 87 ? -0.536 1.391 10.327 1.00 94.38 87 LEU A C 1
ATOM 651 O O . LEU A 1 87 ? 0.598 1.324 10.797 1.00 94.38 87 LEU A O 1
ATOM 655 N N . LYS A 1 88 ? -1.168 0.320 9.838 1.00 95.62 88 LYS A N 1
ATOM 656 C CA . LYS A 1 88 ? -0.519 -0.985 9.656 1.00 95.62 88 LYS A CA 1
ATOM 657 C C . LYS A 1 88 ? -0.006 -1.105 8.222 1.00 95.62 88 LYS A C 1
ATOM 659 O O . LYS A 1 88 ? -0.711 -1.615 7.350 1.00 95.62 88 LYS A O 1
ATOM 664 N N . VAL A 1 89 ? 1.195 -0.588 7.972 1.00 97.00 89 VAL A N 1
ATOM 665 C CA . VAL A 1 89 ? 1.785 -0.527 6.625 1.00 97.00 89 VAL A CA 1
ATOM 666 C C . VAL A 1 89 ? 2.765 -1.677 6.403 1.00 97.00 89 VAL A C 1
ATOM 668 O O . VAL A 1 89 ? 3.703 -1.862 7.172 1.00 97.00 89 VAL A O 1
ATOM 671 N N . GLU A 1 90 ? 2.572 -2.411 5.311 1.00 96.12 90 GLU A N 1
ATOM 672 C CA . GLU A 1 90 ? 3.415 -3.522 4.864 1.00 96.12 90 GLU A CA 1
ATOM 673 C C . GLU A 1 90 ? 3.996 -3.184 3.478 1.00 96.12 90 GLU A C 1
ATOM 675 O O . GLU A 1 90 ? 3.409 -3.541 2.449 1.00 96.12 90 GLU A O 1
ATOM 680 N N . PRO A 1 91 ? 5.112 -2.436 3.404 1.00 95.62 91 PRO A N 1
ATOM 681 C CA . PRO A 1 91 ? 5.697 -2.078 2.124 1.00 95.62 91 PRO A CA 1
ATOM 682 C C . PRO A 1 91 ? 6.420 -3.274 1.494 1.00 95.62 91 PRO A C 1
ATOM 684 O O . PRO A 1 91 ? 7.129 -4.026 2.170 1.00 95.62 91 PRO A O 1
ATOM 687 N N . VAL A 1 92 ? 6.263 -3.418 0.181 1.00 94.38 92 VAL A N 1
ATOM 688 C CA . VAL A 1 92 ? 6.853 -4.473 -0.643 1.00 94.38 92 VAL A CA 1
ATOM 689 C C . VAL A 1 92 ? 7.782 -3.823 -1.660 1.00 94.38 92 VAL A C 1
ATOM 691 O O . VAL A 1 92 ? 7.337 -3.095 -2.547 1.00 94.38 92 VAL A O 1
ATOM 694 N N . GLU A 1 93 ? 9.080 -4.095 -1.532 1.00 92.06 93 GLU A N 1
ATOM 695 C CA . GLU A 1 93 ? 10.076 -3.644 -2.505 1.00 92.06 93 GLU A CA 1
ATOM 696 C C . GLU A 1 93 ? 9.893 -4.403 -3.825 1.00 92.06 93 GLU A C 1
ATOM 698 O O . GLU A 1 93 ? 9.810 -5.635 -3.852 1.00 92.06 93 GLU A O 1
ATOM 703 N N . ASN A 1 94 ? 9.895 -3.680 -4.940 1.00 87.06 94 ASN A N 1
ATOM 704 C CA . ASN A 1 94 ? 9.956 -4.278 -6.260 1.00 87.06 94 ASN A CA 1
ATOM 705 C C . ASN A 1 94 ? 11.344 -4.904 -6.485 1.00 87.06 94 ASN A C 1
ATOM 707 O O . ASN A 1 94 ? 12.328 -4.235 -6.801 1.00 87.06 94 ASN A O 1
ATOM 711 N N . VAL A 1 95 ? 11.411 -6.227 -6.340 1.00 87.31 95 VAL A N 1
ATOM 712 C CA . VAL A 1 95 ? 12.646 -7.017 -6.450 1.00 87.31 95 VAL A CA 1
ATOM 713 C C . VAL A 1 95 ? 12.815 -7.697 -7.813 1.00 87.31 95 VAL A C 1
ATOM 715 O O . VAL A 1 95 ? 13.575 -8.659 -7.931 1.00 87.31 95 VAL A O 1
ATOM 718 N N . ALA A 1 96 ? 12.143 -7.214 -8.864 1.00 88.00 96 ALA A N 1
ATOM 719 C CA . ALA A 1 96 ? 12.175 -7.850 -10.184 1.00 88.00 96 ALA A CA 1
ATOM 720 C C . ALA A 1 96 ? 13.604 -8.013 -10.740 1.00 88.00 96 ALA A C 1
ATOM 722 O O . ALA A 1 96 ? 13.938 -9.057 -11.297 1.00 88.00 96 ALA A O 1
ATOM 723 N N . SER A 1 97 ? 14.482 -7.025 -10.531 1.00 83.88 97 SER A N 1
ATOM 724 C CA . SER A 1 97 ? 15.895 -7.101 -10.936 1.00 83.88 97 SER A CA 1
ATOM 725 C C . SER A 1 97 ? 16.669 -8.179 -10.170 1.00 83.88 97 SER A C 1
ATOM 727 O O . SER A 1 97 ? 17.452 -8.918 -10.768 1.00 83.88 97 SER A O 1
ATOM 729 N N . LYS A 1 98 ? 16.423 -8.317 -8.860 1.00 87.38 98 LYS A N 1
ATOM 730 C CA . LYS A 1 98 ? 17.027 -9.362 -8.018 1.00 87.38 98 LYS A CA 1
ATOM 731 C C . LYS A 1 98 ? 16.557 -10.745 -8.475 1.00 87.38 98 LYS A C 1
ATOM 733 O O . LYS A 1 98 ? 17.383 -11.640 -8.629 1.00 87.38 98 LYS A O 1
ATOM 738 N N . LEU A 1 99 ? 15.261 -10.899 -8.758 1.00 88.44 99 LEU A N 1
ATOM 739 C CA . LEU A 1 99 ? 14.692 -12.144 -9.277 1.00 88.44 99 LEU A CA 1
ATOM 740 C C . LEU A 1 99 ? 15.298 -12.512 -10.636 1.00 88.44 99 LEU A C 1
ATOM 742 O O . LEU A 1 99 ? 15.723 -13.646 -10.827 1.00 88.44 99 LEU A O 1
ATOM 746 N N . PHE A 1 100 ? 15.426 -11.543 -11.545 1.00 89.31 100 PHE A N 1
ATOM 747 C CA . PHE A 1 100 ? 16.041 -11.758 -12.854 1.00 89.31 100 PHE A CA 1
ATOM 748 C C . PHE A 1 100 ? 17.484 -12.275 -12.745 1.00 89.31 100 PHE A C 1
ATOM 750 O O . PHE A 1 100 ? 17.867 -13.216 -13.446 1.00 89.31 100 PHE A O 1
ATOM 757 N N . VAL A 1 101 ? 18.280 -11.710 -11.828 1.00 92.00 101 VAL A N 1
ATOM 758 C CA . VAL A 1 101 ? 19.646 -12.186 -11.555 1.00 92.00 101 VAL A CA 1
ATOM 759 C C . VAL A 1 101 ? 19.642 -13.627 -11.040 1.00 92.00 101 VAL A C 1
ATOM 761 O O . VAL A 1 101 ? 20.483 -14.416 -11.467 1.00 92.00 101 VAL A O 1
ATOM 764 N N . GLN A 1 102 ? 18.701 -13.998 -10.165 1.00 90.69 102 GLN A N 1
ATOM 765 C CA . GLN A 1 102 ? 18.593 -15.375 -9.667 1.00 90.69 102 GLN A CA 1
ATOM 766 C C . GLN A 1 102 ? 18.208 -16.354 -10.780 1.00 90.69 102 GLN A C 1
ATOM 768 O O . GLN A 1 102 ? 18.893 -17.357 -10.961 1.00 90.69 102 GLN A O 1
ATOM 773 N N . CYS A 1 103 ? 17.204 -16.025 -11.596 1.00 90.88 103 CYS A N 1
ATOM 774 C CA . CYS A 1 103 ? 16.785 -16.856 -12.730 1.00 90.88 103 CYS A CA 1
ATOM 775 C C . CYS A 1 103 ? 17.878 -17.010 -13.801 1.00 90.88 103 CYS A C 1
ATOM 777 O O . CYS A 1 103 ? 17.928 -18.019 -14.501 1.00 90.88 103 CYS A O 1
ATOM 779 N N . SER A 1 104 ? 18.768 -16.020 -13.928 1.00 90.69 104 SER A N 1
ATOM 780 C CA . SER A 1 104 ? 19.927 -16.102 -14.826 1.00 90.69 104 SER A CA 1
ATOM 781 C C . SER A 1 104 ? 21.001 -17.065 -14.308 1.00 90.69 104 SER A C 1
ATOM 783 O O . SER A 1 104 ? 21.727 -17.660 -15.100 1.00 90.69 104 SER A O 1
ATOM 785 N N . ARG A 1 105 ? 21.122 -17.209 -12.981 1.00 92.12 105 ARG A N 1
ATOM 786 C CA . ARG A 1 105 ? 22.116 -18.077 -12.326 1.00 92.12 105 ARG A CA 1
ATOM 787 C C . ARG A 1 105 ? 21.632 -19.516 -12.190 1.00 92.12 105 ARG A C 1
ATOM 789 O O . ARG A 1 105 ? 22.422 -20.440 -12.350 1.00 92.12 105 ARG A O 1
ATOM 796 N N . GLN A 1 106 ? 20.349 -19.700 -11.908 1.00 90.31 106 GLN A N 1
ATOM 797 C CA . GLN A 1 106 ? 19.713 -21.001 -11.784 1.00 90.31 106 GLN A CA 1
ATOM 798 C C . GLN A 1 106 ? 18.396 -20.959 -12.550 1.00 90.31 106 GLN A C 1
ATOM 800 O O . GLN A 1 106 ? 17.507 -20.173 -12.223 1.00 90.31 106 GLN A O 1
ATOM 805 N N . LYS A 1 107 ? 18.276 -21.802 -13.583 1.00 80.75 107 LYS A N 1
ATOM 806 C CA . LYS A 1 107 ? 16.995 -21.988 -14.267 1.00 80.75 107 LYS A CA 1
ATOM 807 C C . LYS A 1 107 ? 15.993 -22.527 -13.246 1.00 80.75 107 LYS A C 1
ATOM 809 O O . LYS A 1 107 ? 16.302 -23.503 -12.561 1.00 80.75 107 LYS A O 1
ATOM 814 N N . GLY A 1 108 ? 14.867 -21.828 -13.127 1.00 67.81 108 GLY A N 1
ATOM 815 C CA . GLY A 1 108 ? 13.725 -22.253 -12.318 1.00 67.81 108 GLY A CA 1
ATOM 816 C C . GLY A 1 108 ? 13.051 -23.487 -12.889 1.00 67.81 108 GLY A C 1
ATOM 817 O O . GLY A 1 108 ? 13.171 -23.704 -14.119 1.00 67.81 108 GLY A O 1
#

Organism: Opuntia streptacantha (NCBI:txid393608)